Protein AF-A0A521D8W3-F1 (afdb_monomer_lite)

Organism: NCBI:txid910412

InterPro domains:
  IPR020017 XapX domain [TIGR03510] (4-50)

pLDDT: mean 92.99, std 5.62, range [68.56, 97.88]

Secondary structure (DSSP, 8-state):
--HHHHHHHHHHHHHHHHHHTTPPPSS--SHHHHHHHHHHHHHHHHHHHH-

Foldseek 3Di:
DDPVVVVVVVVVVLVVVCVVVVHDRPAPPDPVRVVVVVVVVVVVVVVVVVD

Radius of gyration: 14.33 Å; chains: 1; bounding box: 32×24×34 Å

Sequence (51 aa):
MNIYVLSVLTGLIVGFLFAWLRLPIPAPNALPGVLGIIGIYLGYKLFEWIL

Structure (mmCIF, N/CA/C/O backbone):
data_AF-A0A521D8W3-F1
#
_entry.id   AF-A0A521D8W3-F1
#
loop_
_atom_site.group_PDB
_atom_site.id
_atom_site.type_symbol
_atom_site.label_atom_id
_atom_site.label_alt_id
_atom_site.label_comp_id
_atom_site.label_asym_id
_atom_site.label_entity_id
_atom_site.label_seq_id
_atom_site.pdbx_PDB_ins_code
_atom_site.Cartn_x
_atom_site.Cartn_y
_atom_site.Cartn_z
_atom_site.occupancy
_atom_site.B_iso_or_equiv
_atom_site.auth_seq_id
_atom_site.auth_comp_id
_atom_site.auth_asym_id
_atom_site.auth_atom_id
_atom_site.pdbx_PDB_model_num
ATOM 1 N N . MET A 1 1 ? -13.917 14.574 -13.427 1.00 68.56 1 MET A N 1
ATOM 2 C CA . MET A 1 1 ? -13.589 13.131 -13.347 1.00 68.56 1 MET A CA 1
ATOM 3 C C . MET A 1 1 ? -13.702 12.710 -11.886 1.00 68.56 1 MET A C 1
ATOM 5 O O . MET A 1 1 ? -13.225 13.458 -11.044 1.00 68.56 1 MET A O 1
ATOM 9 N N . ASN A 1 2 ? -14.362 11.595 -11.566 1.00 92.25 2 ASN A N 1
ATOM 10 C CA . ASN A 1 2 ? -14.520 11.140 -10.178 1.00 92.25 2 ASN A CA 1
ATOM 11 C C . ASN A 1 2 ? -13.159 10.714 -9.589 1.00 92.25 2 ASN A C 1
ATOM 13 O O . ASN A 1 2 ? -12.400 10.017 -10.265 1.00 92.25 2 ASN A O 1
ATOM 17 N N . ILE A 1 3 ? -12.857 11.115 -8.349 1.00 94.94 3 ILE A N 1
ATOM 18 C CA . ILE A 1 3 ? -11.578 10.819 -7.688 1.00 94.94 3 ILE A CA 1
ATOM 19 C C . ILE A 1 3 ? -11.320 9.312 -7.591 1.00 94.94 3 ILE A C 1
ATOM 21 O O . ILE A 1 3 ? -10.204 8.882 -7.847 1.00 94.94 3 ILE A O 1
ATOM 25 N N . TYR A 1 4 ? -12.355 8.497 -7.360 1.00 94.62 4 TYR A N 1
ATOM 26 C CA . TYR A 1 4 ? -12.211 7.038 -7.284 1.00 94.62 4 TYR A CA 1
ATOM 27 C C . TYR A 1 4 ? -11.704 6.431 -8.599 1.00 94.62 4 TYR A C 1
ATOM 29 O O . TYR A 1 4 ? -10.819 5.578 -8.599 1.00 94.62 4 TYR A O 1
ATOM 37 N N . VAL A 1 5 ? -12.229 6.910 -9.731 1.00 95.38 5 VAL A N 1
ATOM 38 C CA . VAL A 1 5 ? -11.823 6.449 -11.067 1.00 95.38 5 VAL A CA 1
ATOM 39 C C . VAL A 1 5 ? -10.379 6.859 -11.348 1.00 95.38 5 VAL A C 1
ATOM 41 O O . VAL A 1 5 ? -9.588 6.048 -11.826 1.00 95.38 5 VAL A O 1
ATOM 44 N N . LEU A 1 6 ? -10.014 8.097 -10.999 1.00 95.94 6 LEU A N 1
ATOM 45 C CA . LEU A 1 6 ? -8.642 8.583 -11.137 1.00 95.94 6 LEU A CA 1
ATOM 46 C C . LEU A 1 6 ? -7.659 7.796 -10.260 1.00 95.94 6 LEU A C 1
ATOM 48 O O . LEU A 1 6 ? -6.574 7.467 -10.734 1.00 95.94 6 LEU A O 1
ATOM 52 N N . SER A 1 7 ? -8.025 7.450 -9.022 1.00 94.38 7 SER A N 1
ATOM 53 C CA . SER A 1 7 ? -7.174 6.668 -8.117 1.00 94.38 7 SER A CA 1
ATOM 54 C C . SER A 1 7 ? -6.884 5.268 -8.661 1.00 94.38 7 SER A C 1
ATOM 56 O O . SER A 1 7 ? -5.729 4.846 -8.663 1.00 94.38 7 SER A O 1
ATOM 58 N N . VAL A 1 8 ? -7.902 4.571 -9.180 1.00 94.62 8 VAL A N 1
ATOM 59 C CA . VAL A 1 8 ? -7.730 3.239 -9.786 1.00 94.62 8 VAL A CA 1
ATOM 60 C C . VAL A 1 8 ? -6.861 3.318 -11.040 1.00 94.62 8 VAL A C 1
ATOM 62 O O . VAL A 1 8 ? -5.900 2.561 -11.167 1.00 94.62 8 VAL A O 1
ATOM 65 N N . LEU A 1 9 ? -7.150 4.261 -11.943 1.00 97.12 9 LEU A N 1
ATOM 66 C CA . LEU A 1 9 ? -6.364 4.438 -13.166 1.00 97.12 9 LEU A CA 1
ATOM 67 C C . LEU A 1 9 ? -4.906 4.790 -12.864 1.00 97.12 9 LEU A C 1
ATOM 69 O O . LEU A 1 9 ? -4.005 4.233 -13.484 1.00 97.12 9 LEU A O 1
ATOM 73 N N . THR A 1 10 ? -4.665 5.658 -11.882 1.00 95.12 10 THR A N 1
ATOM 74 C CA . THR A 1 10 ? -3.305 6.016 -11.460 1.00 95.12 10 THR A CA 1
ATOM 75 C C . THR A 1 10 ? -2.559 4.789 -10.941 1.00 95.12 10 THR A C 1
ATOM 77 O O . THR A 1 10 ? -1.439 4.535 -11.375 1.00 95.12 10 THR A O 1
ATOM 80 N N . GLY A 1 11 ? -3.186 3.987 -10.072 1.00 93.44 11 GLY A N 1
ATOM 81 C CA . GLY A 1 11 ? -2.582 2.757 -9.556 1.00 93.44 11 GLY A CA 1
ATOM 82 C C . GLY A 1 11 ? -2.245 1.750 -10.659 1.00 93.44 11 GLY A C 1
ATOM 83 O O . GLY A 1 11 ? -1.145 1.199 -10.668 1.00 93.44 11 GLY A O 1
ATOM 84 N N . LEU A 1 12 ? -3.151 1.562 -11.626 1.00 95.19 12 LEU A N 1
ATOM 85 C CA . LEU A 1 12 ? -2.931 0.678 -12.775 1.00 95.19 12 LEU A CA 1
ATOM 86 C C . LEU A 1 12 ? -1.770 1.152 -13.651 1.00 95.19 12 LEU A C 1
ATOM 88 O O . LEU A 1 12 ? -0.890 0.359 -13.974 1.00 95.19 12 LEU A O 1
ATOM 92 N N . ILE A 1 13 ? -1.747 2.438 -14.009 1.00 96.75 13 ILE A N 1
ATOM 93 C CA . ILE A 1 13 ? -0.701 3.010 -14.864 1.00 96.75 13 ILE A CA 1
ATOM 94 C C . ILE A 1 13 ? 0.659 2.930 -14.167 1.00 96.75 13 ILE A C 1
ATOM 96 O O . ILE A 1 13 ? 1.623 2.463 -14.767 1.00 96.75 13 ILE A O 1
ATOM 100 N N . VAL A 1 14 ? 0.747 3.334 -12.896 1.00 94.31 14 VAL A N 1
ATOM 101 C CA . VAL A 1 14 ? 2.005 3.293 -12.133 1.00 94.31 14 VAL A CA 1
ATOM 102 C C . VAL A 1 14 ? 2.492 1.853 -11.969 1.00 94.31 14 VAL A C 1
ATOM 104 O O . VAL A 1 14 ? 3.655 1.571 -12.252 1.00 94.31 14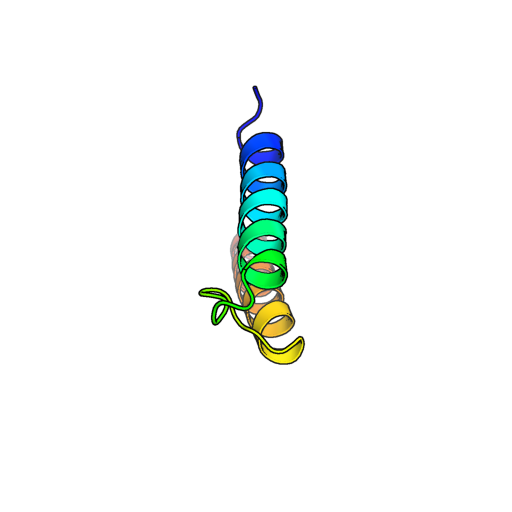 VAL A O 1
ATOM 107 N N . GLY A 1 15 ? 1.615 0.923 -11.580 1.00 93.12 15 GLY A N 1
ATOM 108 C CA . GLY A 1 15 ? 1.975 -0.490 -11.446 1.00 93.12 15 GLY A CA 1
ATOM 109 C C . GLY A 1 15 ? 2.468 -1.094 -12.763 1.00 93.12 15 GLY A C 1
ATOM 110 O O . GLY A 1 15 ? 3.509 -1.752 -12.792 1.00 93.12 15 GLY A O 1
ATOM 111 N N . PHE A 1 16 ? 1.768 -0.809 -13.865 1.00 95.19 16 PHE A N 1
ATOM 112 C CA . PHE A 1 16 ? 2.155 -1.259 -15.199 1.00 95.19 16 PHE A CA 1
ATOM 113 C C . PHE A 1 16 ? 3.516 -0.699 -15.625 1.00 95.19 16 PHE A C 1
ATOM 115 O O . PHE A 1 16 ? 4.372 -1.458 -16.071 1.00 95.19 16 PHE A O 1
ATOM 122 N N . LEU A 1 17 ? 3.749 0.606 -15.451 1.00 96.50 17 LEU A N 1
ATOM 123 C CA . LEU A 1 17 ? 5.014 1.246 -15.822 1.00 96.50 17 LEU A CA 1
ATOM 124 C C . LEU A 1 17 ? 6.199 0.678 -15.039 1.00 96.50 17 LEU A C 1
ATOM 126 O O . LEU A 1 17 ? 7.246 0.415 -15.624 1.00 96.50 17 LEU A O 1
ATOM 130 N N . PHE A 1 18 ? 6.045 0.447 -13.735 1.00 94.25 18 PHE A N 1
ATOM 131 C CA . PHE A 1 18 ? 7.117 -0.121 -12.919 1.00 94.25 18 PHE A CA 1
ATOM 132 C C . PHE A 1 18 ? 7.428 -1.567 -13.311 1.00 94.25 18 PHE A C 1
ATOM 134 O O . PHE A 1 18 ? 8.599 -1.921 -13.438 1.00 94.25 18 PHE A O 1
ATOM 141 N N . ALA A 1 19 ? 6.401 -2.379 -13.580 1.00 92.62 19 ALA A N 1
ATOM 142 C CA . ALA A 1 19 ? 6.588 -3.732 -14.097 1.00 92.62 19 ALA A CA 1
ATOM 143 C C . ALA A 1 19 ? 7.270 -3.725 -15.477 1.00 92.62 19 ALA A C 1
ATOM 145 O O . ALA A 1 19 ? 8.215 -4.481 -15.703 1.00 92.62 19 ALA A O 1
ATOM 146 N N . TRP A 1 20 ? 6.841 -2.834 -16.377 1.00 96.94 20 TRP A N 1
A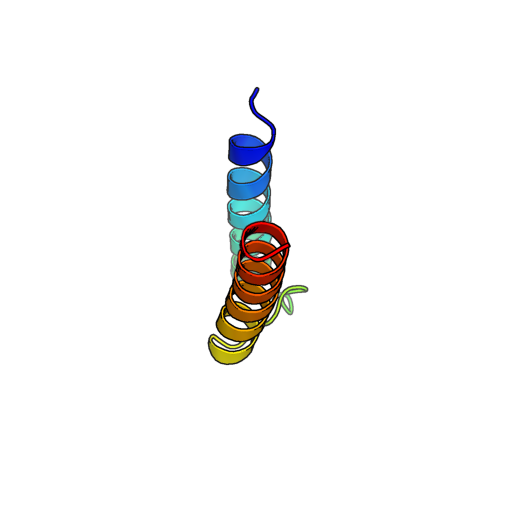TOM 147 C CA . TRP A 1 20 ? 7.409 -2.676 -17.717 1.00 96.94 20 TRP A CA 1
ATOM 148 C C . TRP A 1 20 ? 8.890 -2.289 -17.676 1.00 96.94 20 TRP A C 1
ATOM 150 O O . TRP A 1 20 ? 9.716 -2.873 -18.375 1.00 96.94 20 TRP A O 1
ATOM 160 N N . LEU A 1 21 ? 9.239 -1.334 -16.814 1.00 96.81 21 LEU A N 1
ATOM 161 C CA . LEU A 1 21 ? 10.607 -0.855 -16.621 1.00 96.81 21 LEU A CA 1
ATOM 162 C C . LEU A 1 21 ? 11.447 -1.767 -15.709 1.00 96.81 21 LEU A C 1
ATOM 164 O O . LEU A 1 21 ? 12.619 -1.475 -15.482 1.00 96.81 21 LEU A O 1
ATOM 168 N N . ARG A 1 22 ? 10.872 -2.866 -15.194 1.00 92.31 22 ARG A N 1
ATOM 169 C CA . ARG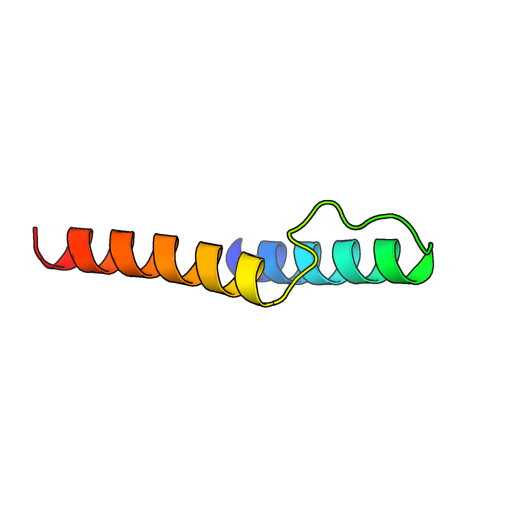 A 1 22 ? 11.506 -3.794 -14.236 1.00 92.31 22 ARG A CA 1
ATOM 170 C C . ARG A 1 22 ? 12.044 -3.089 -12.986 1.00 92.31 22 ARG A C 1
ATOM 172 O O . ARG A 1 22 ? 13.067 -3.484 -12.429 1.00 92.31 22 ARG A O 1
ATOM 179 N N . LEU A 1 23 ? 11.358 -2.034 -12.560 1.00 91.44 23 LEU A N 1
ATOM 180 C CA . LEU A 1 23 ? 11.691 -1.289 -11.355 1.00 91.44 23 LEU A CA 1
ATOM 181 C C . LEU A 1 23 ? 11.084 -1.979 -10.127 1.00 91.44 23 LEU A C 1
ATOM 183 O O . LEU A 1 23 ? 10.009 -2.581 -10.229 1.00 91.44 23 LEU A O 1
ATOM 187 N N . PRO A 1 24 ? 11.723 -1.878 -8.949 1.00 88.19 24 PRO A N 1
ATOM 188 C CA . PRO A 1 24 ? 11.091 -2.293 -7.706 1.00 88.19 24 PRO A CA 1
ATOM 189 C C . PRO A 1 24 ? 9.808 -1.483 -7.503 1.00 88.19 24 PRO A C 1
ATOM 191 O O . PRO A 1 24 ? 9.830 -0.252 -7.517 1.00 88.19 24 PRO A O 1
ATOM 194 N N . ILE A 1 25 ? 8.680 -2.173 -7.341 1.00 85.44 25 ILE A N 1
ATOM 195 C CA . ILE A 1 25 ? 7.392 -1.511 -7.133 1.00 85.44 25 ILE A CA 1
ATOM 196 C C . ILE A 1 25 ? 7.358 -0.817 -5.758 1.00 85.44 25 ILE A C 1
ATOM 198 O O . ILE A 1 25 ? 7.814 -1.398 -4.775 1.00 85.44 25 ILE A O 1
ATOM 202 N N . PRO A 1 26 ? 6.819 0.414 -5.665 1.00 80.94 26 PRO A N 1
ATOM 203 C CA . PRO A 1 26 ? 6.762 1.175 -4.415 1.00 80.94 26 PRO A CA 1
ATOM 204 C C . PRO A 1 26 ? 5.634 0.696 -3.488 1.00 80.94 26 PRO A C 1
ATOM 206 O O . PRO A 1 26 ? 5.643 0.985 -2.295 1.00 80.94 26 PRO A O 1
ATOM 209 N N . ALA A 1 27 ? 4.646 -0.011 -4.042 1.00 82.44 27 ALA A N 1
ATOM 210 C CA . ALA A 1 27 ? 3.530 -0.599 -3.313 1.00 82.44 27 ALA A CA 1
ATOM 211 C C . ALA A 1 27 ? 3.907 -1.978 -2.735 1.00 82.44 27 ALA A C 1
ATOM 213 O O . ALA A 1 27 ? 4.866 -2.593 -3.213 1.00 82.44 27 ALA A O 1
ATOM 214 N N . PRO A 1 28 ? 3.147 -2.507 -1.753 1.00 84.62 28 PRO A N 1
ATOM 215 C CA . PRO A 1 28 ? 3.360 -3.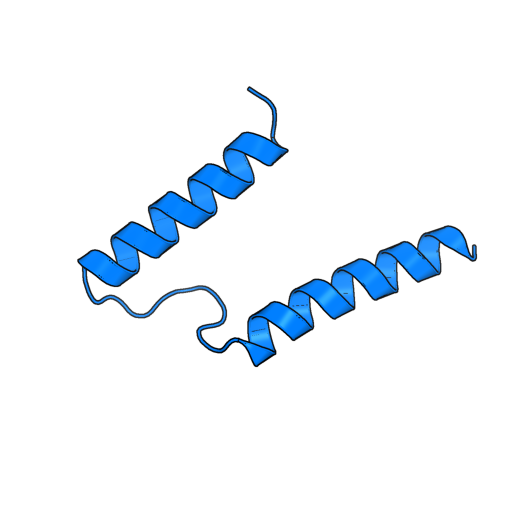858 -1.245 1.00 84.62 28 PRO A CA 1
ATOM 216 C C . PRO A 1 28 ? 3.394 -4.869 -2.390 1.00 84.62 28 PRO A C 1
ATOM 218 O O . PRO A 1 28 ? 2.430 -5.026 -3.136 1.00 84.62 28 PRO A O 1
ATOM 221 N N . ASN A 1 29 ? 4.531 -5.543 -2.531 1.00 80.81 29 ASN A N 1
ATOM 222 C CA . ASN A 1 29 ? 4.816 -6.430 -3.654 1.00 80.81 29 ASN A CA 1
ATOM 223 C C . ASN A 1 29 ? 4.260 -7.846 -3.493 1.00 80.81 29 ASN A C 1
ATOM 225 O O . ASN A 1 29 ? 4.255 -8.618 -4.449 1.00 80.81 29 ASN A O 1
ATOM 229 N N . ALA A 1 30 ? 3.780 -8.182 -2.299 1.00 87.38 30 ALA A N 1
ATOM 230 C CA . ALA A 1 30 ? 3.209 -9.476 -1.983 1.00 87.38 30 ALA A CA 1
ATOM 231 C C . ALA A 1 30 ? 1.695 -9.352 -1.751 1.00 87.38 30 ALA A C 1
ATOM 233 O O . ALA A 1 30 ? 1.240 -8.437 -1.058 1.00 87.38 30 ALA A O 1
ATOM 234 N N . LEU A 1 31 ? 0.922 -10.318 -2.264 1.00 89.19 31 LEU A N 1
ATOM 235 C CA . LEU A 1 31 ? -0.526 -10.415 -2.027 1.00 89.19 31 LEU A CA 1
ATOM 236 C C . LEU A 1 31 ? -0.911 -10.285 -0.537 1.00 89.19 31 LEU A C 1
ATOM 238 O O . LEU A 1 31 ? -1.868 -9.563 -0.257 1.00 89.19 31 LEU A O 1
ATOM 242 N N . PRO A 1 32 ? -0.167 -10.865 0.434 1.00 93.25 32 PRO A N 1
ATOM 243 C CA . PRO A 1 32 ? -0.442 -10.650 1.855 1.00 93.25 32 PRO A CA 1
ATOM 244 C C . PRO A 1 32 ? -0.417 -9.177 2.287 1.00 93.25 32 PRO A C 1
ATOM 246 O O . PRO A 1 32 ? -1.245 -8.767 3.095 1.00 93.25 32 PRO A O 1
ATOM 249 N N . GLY A 1 33 ? 0.484 -8.360 1.731 1.00 91.12 33 GLY A N 1
ATOM 250 C CA . GLY A 1 33 ? 0.563 -6.932 2.049 1.00 91.12 33 GLY A CA 1
ATOM 251 C C . GLY A 1 33 ? -0.650 -6.153 1.537 1.00 91.12 33 GLY A C 1
ATOM 252 O O . GLY A 1 33 ? -1.196 -5.316 2.252 1.00 91.12 33 GLY A O 1
ATOM 253 N N . VAL A 1 34 ? -1.123 -6.478 0.330 1.00 92.75 34 VAL A N 1
ATOM 254 C CA . VAL A 1 34 ? -2.337 -5.875 -0.249 1.00 92.75 34 VAL A CA 1
ATOM 255 C C . VAL A 1 34 ? -3.574 -6.255 0.566 1.00 92.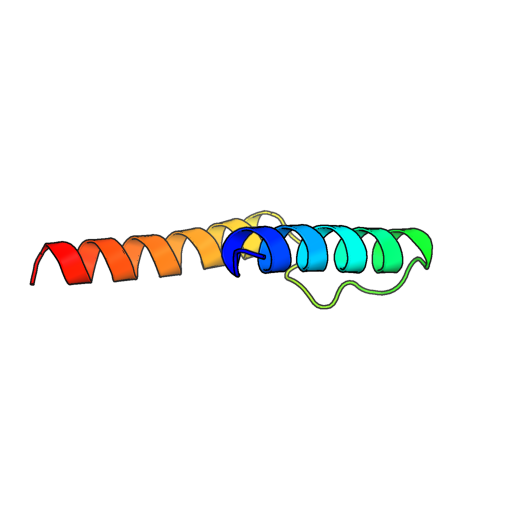75 34 VAL A C 1
ATOM 257 O O . VAL A 1 34 ? -4.371 -5.386 0.920 1.00 92.75 34 VAL A O 1
ATOM 260 N N . LEU A 1 35 ? -3.711 -7.537 0.919 1.00 95.94 35 LEU A N 1
ATOM 261 C CA . LEU A 1 35 ? -4.808 -8.021 1.761 1.00 95.94 35 LEU A CA 1
ATOM 262 C C . LEU A 1 35 ? -4.789 -7.378 3.154 1.00 95.94 35 LEU A C 1
ATOM 264 O O . LEU A 1 35 ? -5.850 -7.043 3.677 1.00 95.94 35 LEU A O 1
ATOM 268 N N . GLY A 1 36 ? -3.604 -7.136 3.723 1.00 95.31 36 GLY A N 1
ATOM 269 C CA . GLY A 1 36 ? -3.446 -6.403 4.980 1.00 95.31 36 GLY A CA 1
ATOM 270 C C . GLY A 1 36 ? -4.014 -4.981 4.916 1.00 95.31 36 GLY A C 1
ATOM 271 O O . GLY A 1 36 ? -4.796 -4.602 5.784 1.00 95.31 36 GLY A O 1
ATOM 272 N N . ILE A 1 37 ? -3.698 -4.213 3.864 1.00 94.94 37 ILE A N 1
ATOM 273 C CA . ILE A 1 37 ? -4.234 -2.849 3.673 1.00 94.94 37 ILE A CA 1
ATOM 274 C C . ILE A 1 37 ? -5.762 -2.866 3.546 1.00 94.94 37 ILE A C 1
ATOM 276 O O . ILE A 1 37 ? -6.443 -2.059 4.181 1.00 94.94 37 ILE A O 1
ATOM 280 N N . ILE A 1 38 ? -6.307 -3.799 2.757 1.00 96.06 38 ILE A N 1
ATOM 281 C CA . ILE A 1 38 ? -7.760 -3.956 2.598 1.00 96.06 38 ILE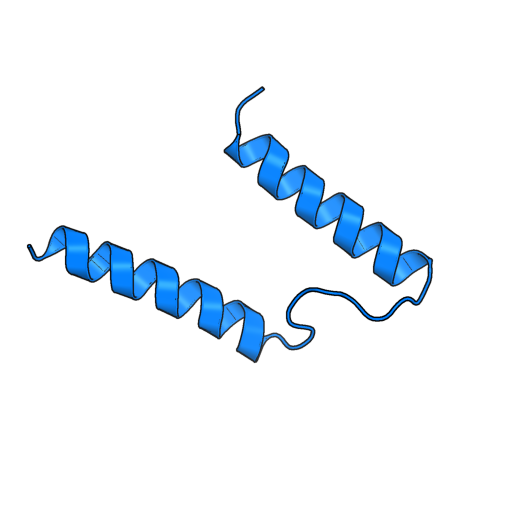 A CA 1
ATOM 282 C C . ILE A 1 38 ? -8.410 -4.279 3.950 1.00 96.06 38 ILE A C 1
ATOM 284 O O . ILE A 1 38 ? -9.390 -3.638 4.325 1.00 96.06 38 ILE A O 1
ATOM 288 N N . GLY A 1 39 ? -7.845 -5.226 4.705 1.00 97.50 39 GLY A N 1
ATOM 289 C CA . GLY A 1 39 ? -8.341 -5.613 6.026 1.00 97.50 39 GLY A CA 1
ATOM 290 C C . GLY A 1 39 ? -8.342 -4.460 7.032 1.00 97.50 39 GLY A C 1
ATOM 291 O O . GLY A 1 39 ? -9.327 -4.280 7.742 1.00 97.50 39 GLY A O 1
ATOM 292 N N . ILE A 1 40 ? -7.289 -3.635 7.047 1.00 97.31 40 ILE A N 1
ATOM 293 C CA . ILE A 1 40 ? -7.207 -2.442 7.906 1.00 97.31 40 ILE A CA 1
ATOM 294 C C . ILE A 1 40 ? -8.325 -1.448 7.568 1.00 97.31 40 ILE A C 1
ATOM 296 O O . ILE A 1 40 ? -9.025 -0.983 8.468 1.00 97.31 40 ILE A O 1
ATOM 300 N N . TYR A 1 41 ? -8.529 -1.141 6.283 1.00 96.88 41 TYR A N 1
ATOM 301 C CA . TYR A 1 41 ? -9.575 -0.205 5.862 1.00 96.88 41 TYR A CA 1
ATOM 302 C C . TYR A 1 41 ? -10.979 -0.721 6.197 1.00 96.88 41 TYR A C 1
ATOM 304 O O . TYR A 1 41 ? -11.800 0.023 6.734 1.00 96.88 41 TYR A O 1
ATOM 312 N N . LEU A 1 42 ? -11.251 -1.999 5.917 1.00 97.88 42 LEU A N 1
ATOM 313 C CA . LEU A 1 42 ? -12.537 -2.619 6.231 1.00 97.88 42 LEU A CA 1
ATOM 314 C C . LEU A 1 42 ? -12.786 -2.681 7.739 1.00 97.88 42 LEU A C 1
ATOM 316 O O . LEU A 1 42 ? -13.890 -2.372 8.172 1.00 97.88 42 LEU A O 1
ATOM 320 N N . GLY A 1 43 ? -11.774 -3.023 8.541 1.00 97.88 43 GLY A N 1
ATOM 321 C CA . GLY A 1 43 ? -11.875 -3.020 10.001 1.00 97.88 43 GLY A CA 1
ATOM 322 C C . GLY A 1 43 ? -12.185 -1.630 10.558 1.00 97.88 43 GLY A C 1
ATOM 323 O O . GLY A 1 43 ? -13.058 -1.493 11.410 1.00 97.88 43 GLY A O 1
ATOM 324 N N . TYR A 1 44 ? -11.541 -0.590 10.022 1.00 97.50 44 TYR A N 1
ATOM 325 C CA . TYR A 1 44 ? -11.840 0.799 10.372 1.00 97.50 44 TYR A CA 1
ATOM 326 C C . TYR A 1 44 ? -13.280 1.192 10.013 1.00 97.50 44 TYR A C 1
ATOM 328 O O . TYR A 1 44 ? -13.997 1.738 10.847 1.00 97.50 44 TYR A O 1
ATOM 336 N N . LYS A 1 45 ? -13.742 0.862 8.800 1.00 97.44 45 LYS A N 1
ATOM 337 C CA . LYS A 1 45 ? -15.125 1.132 8.376 1.00 97.44 45 LYS A CA 1
ATOM 338 C C . LYS A 1 45 ? -16.161 0.369 9.189 1.00 97.44 45 LYS A C 1
ATOM 340 O O . LYS A 1 45 ? -17.202 0.927 9.514 1.00 97.44 45 LYS A O 1
ATOM 345 N N . LEU A 1 46 ? -15.867 -0.879 9.541 1.00 97.88 46 LEU A N 1
ATOM 346 C CA . LEU A 1 46 ? -16.719 -1.674 10.414 1.00 97.88 46 LEU A CA 1
ATOM 347 C C . LEU A 1 46 ? -16.829 -1.036 11.802 1.00 97.88 46 LEU A C 1
ATOM 349 O O . LEU A 1 46 ? -17.918 -0.978 12.357 1.00 97.88 46 LEU A O 1
ATOM 353 N N . PHE A 1 47 ? -15.723 -0.520 12.342 1.00 97.56 47 PHE A N 1
ATOM 354 C CA . PHE A 1 47 ? -15.732 0.201 13.611 1.00 97.56 47 PHE A CA 1
ATOM 355 C C . PHE A 1 47 ? -16.561 1.492 13.541 1.00 97.56 47 PHE A C 1
ATOM 357 O O . PHE A 1 47 ? -17.393 1.706 14.416 1.00 97.56 47 PHE A O 1
ATOM 364 N N . GLU A 1 48 ? -16.414 2.299 12.481 1.00 97.19 48 GLU A N 1
ATOM 365 C CA . GLU A 1 48 ? -17.260 3.486 12.244 1.00 97.19 48 GLU A CA 1
ATOM 366 C C . GLU A 1 48 ? -18.757 3.160 12.138 1.00 97.19 48 GLU A C 1
ATOM 368 O O . GLU A 1 48 ? -19.576 4.035 12.375 1.00 97.19 48 GLU A O 1
ATOM 373 N N . TRP A 1 49 ? -19.130 1.943 11.735 1.00 95.69 49 TRP A N 1
ATOM 374 C CA . TRP A 1 49 ? -20.535 1.522 11.662 1.00 95.69 49 TRP A CA 1
ATOM 375 C C . TRP A 1 49 ? -21.115 1.077 13.005 1.00 95.69 49 TRP A C 1
ATOM 377 O O . TRP A 1 49 ? -22.333 1.069 13.167 1.00 95.69 49 TRP A O 1
ATOM 387 N N . ILE A 1 50 ? -20.263 0.623 13.926 1.00 95.12 50 ILE A N 1
ATOM 388 C CA . ILE A 1 50 ? -20.678 0.151 15.254 1.00 95.12 50 ILE A CA 1
ATOM 389 C C . ILE A 1 50 ? -20.872 1.331 16.220 1.00 95.12 50 ILE A C 1
ATOM 391 O O . ILE A 1 50 ? -21.663 1.219 17.158 1.00 95.12 50 ILE A O 1
ATOM 395 N N . LEU A 1 51 ? -20.136 2.424 16.003 1.00 86.38 51 LEU A N 1
ATOM 396 C CA . LEU A 1 51 ? -20.165 3.665 16.784 1.00 86.38 51 LEU A CA 1
ATOM 397 C C . LEU A 1 51 ? -21.256 4.622 16.292 1.00 86.38 51 LEU A C 1
ATOM 399 O O . LEU A 1 51 ? -21.896 5.249 17.166 1.00 86.38 51 LEU A O 1
#